Protein AF-A0A2R2WZU7-F1 (afdb_monomer)

Organism: Vampyrum spectrum (NCBI:txid148074)

Structure (mmCIF, N/CA/C/O backbone):
data_AF-A0A2R2WZU7-F1
#
_entry.id   AF-A0A2R2WZU7-F1
#
loop_
_atom_site.group_PDB
_atom_site.id
_atom_site.type_symbol
_atom_site.label_atom_id
_atom_site.label_alt_id
_atom_site.label_comp_id
_atom_site.label_asym_id
_atom_site.label_entity_id
_atom_site.label_seq_id
_atom_site.pdbx_PDB_ins_code
_atom_site.Cartn_x
_atom_site.Cartn_y
_atom_site.Cartn_z
_atom_site.occupancy
_atom_site.B_iso_or_equiv
_atom_site.auth_seq_id
_atom_site.auth_comp_id
_atom_site.auth_asym_id
_atom_site.auth_atom_id
_atom_site.pdbx_PDB_model_num
ATOM 1 N N . PHE A 1 1 ? 3.821 9.990 -9.693 1.00 83.62 1 PHE A N 1
ATOM 2 C CA . PHE A 1 1 ? 2.454 9.436 -9.590 1.00 83.62 1 PHE A CA 1
ATOM 3 C C . PHE A 1 1 ? 2.351 8.398 -8.480 1.00 83.62 1 PHE A C 1
ATOM 5 O O . PHE A 1 1 ? 1.663 8.665 -7.506 1.00 83.62 1 PHE A O 1
ATOM 12 N N . LEU A 1 2 ? 3.065 7.268 -8.569 1.00 84.94 2 LEU A N 1
ATOM 13 C CA . LEU A 1 2 ? 3.012 6.205 -7.551 1.00 84.94 2 LEU A CA 1
ATOM 14 C C . LEU A 1 2 ? 3.402 6.698 -6.149 1.00 84.94 2 LEU A C 1
ATOM 16 O O . LEU A 1 2 ? 2.641 6.513 -5.213 1.00 84.94 2 LEU A O 1
ATOM 20 N N . LEU A 1 3 ? 4.502 7.448 -6.033 1.00 89.06 3 LEU A N 1
ATOM 21 C CA . LEU A 1 3 ? 4.957 8.023 -4.758 1.00 89.06 3 LEU A CA 1
ATOM 22 C C . LEU A 1 3 ? 3.952 9.026 -4.154 1.00 89.06 3 LEU A C 1
ATOM 24 O O . LEU A 1 3 ? 3.813 9.110 -2.942 1.00 89.06 3 LEU A O 1
ATOM 28 N N . SER A 1 4 ? 3.197 9.736 -5.002 1.00 90.75 4 SER A N 1
ATOM 29 C CA . SER A 1 4 ? 2.108 10.610 -4.542 1.00 90.75 4 SER A CA 1
ATOM 30 C C . SER A 1 4 ? 0.919 9.803 -4.028 1.00 90.75 4 SER A C 1
ATOM 32 O O . SER A 1 4 ? 0.338 10.196 -3.028 1.00 90.75 4 SER A O 1
ATOM 34 N N . ASN A 1 5 ? 0.568 8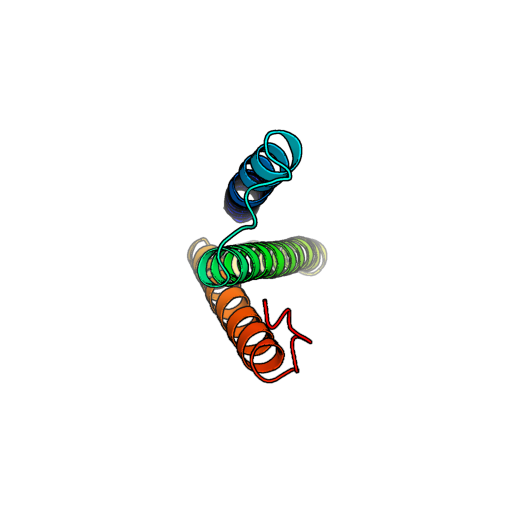.687 -4.683 1.00 91.19 5 ASN A N 1
ATOM 35 C CA . ASN A 1 5 ? -0.476 7.783 -4.189 1.00 91.19 5 ASN A CA 1
ATOM 36 C C . ASN A 1 5 ? -0.055 7.165 -2.851 1.00 91.19 5 ASN A C 1
ATOM 38 O O . ASN A 1 5 ? -0.858 7.144 -1.929 1.00 91.19 5 ASN A O 1
ATOM 42 N N . LEU A 1 6 ? 1.206 6.733 -2.730 1.00 91.88 6 LEU A N 1
ATOM 43 C CA . LEU A 1 6 ? 1.769 6.203 -1.488 1.00 91.88 6 LEU A CA 1
ATOM 44 C C . LEU A 1 6 ? 1.663 7.229 -0.350 1.00 91.88 6 LEU A C 1
ATOM 46 O O . LEU A 1 6 ? 1.135 6.907 0.705 1.00 91.88 6 LEU A O 1
ATOM 50 N N . ALA A 1 7 ? 2.067 8.481 -0.589 1.00 93.25 7 ALA A N 1
ATOM 51 C CA . ALA A 1 7 ? 1.942 9.549 0.403 1.00 93.25 7 ALA A CA 1
ATOM 52 C C . ALA A 1 7 ? 0.479 9.831 0.793 1.00 93.25 7 ALA A C 1
ATOM 54 O O . ALA A 1 7 ? 0.181 10.055 1.961 1.00 93.25 7 ALA A O 1
ATOM 55 N N . THR A 1 8 ? -0.455 9.807 -0.165 1.00 90.00 8 THR A N 1
ATOM 56 C CA . THR A 1 8 ? -1.888 9.959 0.136 1.00 90.00 8 THR A CA 1
ATOM 57 C C . THR A 1 8 ? -2.414 8.806 0.993 1.00 90.00 8 THR A C 1
ATOM 59 O O . THR A 1 8 ? -3.187 9.053 1.917 1.00 90.00 8 THR A O 1
ATOM 62 N N . VAL A 1 9 ? -1.993 7.569 0.712 1.00 92.06 9 VAL A N 1
ATOM 63 C CA . VAL A 1 9 ? -2.365 6.381 1.496 1.00 92.06 9 VAL A CA 1
ATOM 64 C C . VAL A 1 9 ? -1.800 6.466 2.913 1.00 92.06 9 VAL A C 1
ATOM 66 O O . VAL A 1 9 ? -2.550 6.239 3.855 1.00 92.06 9 VAL A O 1
ATOM 69 N N . ASP A 1 10 ? -0.539 6.865 3.076 1.00 91.38 10 ASP A N 1
ATOM 70 C CA . ASP A 1 10 ? 0.115 7.007 4.383 1.00 91.38 10 ASP A CA 1
ATOM 71 C C . ASP A 1 10 ? -0.563 8.078 5.257 1.00 91.38 10 ASP A C 1
ATOM 73 O O . ASP A 1 10 ? -0.918 7.832 6.411 1.00 91.38 10 ASP A O 1
ATOM 77 N N . ILE A 1 11 ? -0.879 9.242 4.675 1.00 91.25 11 ILE A N 1
ATOM 78 C CA . ILE A 1 11 ? -1.639 10.292 5.369 1.00 91.25 11 ILE A CA 1
ATOM 79 C C . ILE A 1 11 ? -3.027 9.779 5.760 1.00 91.25 11 ILE A C 1
ATOM 81 O O . ILE A 1 11 ? -3.451 9.970 6.899 1.00 91.25 11 ILE A O 1
ATOM 85 N N . ALA A 1 12 ? -3.744 9.115 4.847 1.00 88.75 12 ALA A N 1
ATOM 86 C CA . ALA A 1 12 ? -5.061 8.561 5.147 1.00 88.75 12 ALA A CA 1
ATOM 87 C C . ALA A 1 12 ? -4.982 7.514 6.268 1.00 88.75 12 ALA A C 1
ATOM 89 O O . ALA A 1 12 ? -5.799 7.529 7.187 1.00 88.75 12 ALA A O 1
ATOM 90 N N . TYR A 1 13 ? -3.982 6.641 6.238 1.00 86.81 13 TYR A N 1
ATOM 91 C CA . TYR A 1 13 ? -3.746 5.622 7.250 1.00 86.81 13 TYR A CA 1
ATOM 92 C C . TYR A 1 13 ? -3.443 6.226 8.629 1.00 86.81 13 TYR A C 1
ATOM 94 O O . TYR A 1 13 ? -4.068 5.849 9.628 1.00 86.81 13 TYR A O 1
ATOM 102 N N . ALA A 1 14 ? -2.568 7.233 8.690 1.00 87.50 14 ALA A N 1
ATOM 103 C CA . ALA A 1 14 ? -2.296 7.994 9.906 1.00 87.50 14 ALA A CA 1
ATOM 104 C C . ALA A 1 14 ? -3.563 8.699 10.418 1.00 87.50 14 ALA A C 1
ATOM 106 O O . ALA A 1 14 ? -3.901 8.606 11.596 1.00 87.50 14 ALA A O 1
ATOM 107 N N . CYS A 1 15 ? -4.337 9.330 9.532 1.00 86.19 15 CYS A N 1
ATOM 108 C CA . CYS A 1 15 ? -5.603 9.969 9.889 1.00 86.19 15 CYS A CA 1
ATOM 109 C C . CYS A 1 15 ? -6.666 8.987 10.396 1.00 86.19 15 CYS A C 1
ATOM 111 O O . CYS A 1 15 ? -7.552 9.415 11.120 1.00 86.19 15 CYS A O 1
ATOM 113 N N . ASN A 1 16 ? -6.611 7.699 10.050 1.00 81.88 16 ASN A N 1
ATOM 114 C CA . ASN A 1 16 ? -7.531 6.696 10.596 1.00 81.88 16 ASN A CA 1
ATOM 115 C C . ASN A 1 16 ? -7.085 6.179 11.973 1.00 81.88 16 ASN A C 1
ATOM 117 O O . ASN A 1 16 ? -7.915 5.906 12.837 1.00 81.88 16 ASN A O 1
ATOM 121 N N . THR A 1 17 ? -5.778 6.043 12.194 1.00 77.56 17 THR A N 1
ATOM 122 C CA . THR A 1 17 ? -5.216 5.455 13.422 1.00 77.56 17 THR A CA 1
ATOM 123 C C . THR A 1 17 ? -5.041 6.473 14.547 1.00 77.56 17 THR A C 1
ATOM 125 O O . THR A 1 17 ? -5.414 6.201 15.689 1.00 77.56 17 THR A O 1
ATOM 128 N N . VAL A 1 18 ? -4.530 7.666 14.234 1.00 77.94 18 VAL A N 1
ATOM 129 C CA . VAL A 1 18 ? -4.219 8.733 15.197 1.00 77.94 18 VAL A CA 1
ATOM 130 C C . VAL A 1 18 ? -5.436 9.212 15.998 1.00 77.94 18 VAL A C 1
ATOM 132 O O . VAL A 1 18 ? -5.332 9.238 17.226 1.00 77.94 18 VAL A O 1
ATOM 135 N N . PRO A 1 19 ? -6.591 9.573 15.398 1.00 73.06 19 PRO A N 1
ATOM 136 C CA . PRO A 1 19 ? -7.727 10.049 16.182 1.00 73.06 19 PRO A CA 1
ATOM 137 C C . PRO A 1 19 ? -8.286 8.957 17.088 1.00 73.06 19 PRO A C 1
ATOM 139 O O . PRO A 1 19 ? -8.660 9.259 18.216 1.00 73.06 19 PRO A O 1
ATOM 142 N N . GLN A 1 20 ? -8.274 7.692 16.660 1.00 71.94 20 GLN A N 1
ATOM 143 C CA . GLN A 1 20 ? -8.753 6.613 17.516 1.00 71.94 20 GLN A CA 1
ATOM 144 C C . GLN A 1 20 ? -7.799 6.324 18.675 1.00 71.94 20 GLN A C 1
ATOM 146 O O . GLN A 1 20 ? -8.237 6.134 19.807 1.00 71.94 20 GLN A O 1
ATOM 151 N N . MET A 1 21 ? -6.490 6.327 18.419 1.00 72.44 21 MET A N 1
ATOM 152 C CA . MET A 1 21 ? -5.496 6.199 19.482 1.00 72.44 21 MET A CA 1
ATOM 153 C C . MET A 1 21 ? -5.644 7.338 20.499 1.00 72.44 21 MET A C 1
ATOM 155 O O . MET A 1 21 ? -5.595 7.097 21.702 1.00 72.44 21 MET A O 1
ATOM 159 N N . LEU A 1 22 ? -5.900 8.562 20.028 1.00 68.50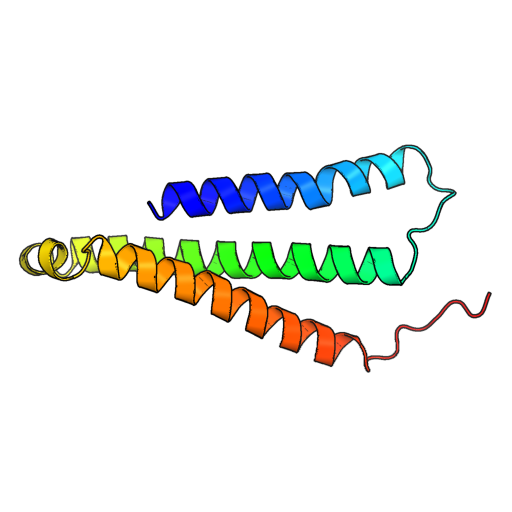 22 LEU A N 1
ATOM 160 C CA . LEU A 1 22 ? -6.120 9.728 20.878 1.00 68.50 22 LEU A CA 1
ATOM 161 C C . LEU A 1 22 ? -7.412 9.612 21.704 1.00 68.50 22 LEU A C 1
ATOM 163 O O . LEU A 1 22 ? -7.385 9.869 22.904 1.00 68.50 22 LEU A O 1
ATOM 167 N N . VAL A 1 23 ? -8.522 9.174 21.101 1.00 72.19 23 VAL A N 1
ATOM 168 C CA . VAL A 1 23 ? -9.791 8.923 21.810 1.00 72.19 23 VAL A CA 1
ATOM 169 C C . VAL A 1 23 ? -9.618 7.844 22.881 1.00 72.19 23 VAL A C 1
ATOM 171 O O . VAL A 1 23 ? -10.037 8.050 24.020 1.00 72.19 23 VAL A O 1
ATOM 174 N N . ASN A 1 24 ? -8.932 6.745 22.557 1.00 69.25 24 ASN A N 1
ATOM 175 C CA . ASN A 1 24 ? -8.656 5.666 23.508 1.00 69.25 24 ASN A CA 1
ATOM 176 C C . ASN A 1 24 ? -7.784 6.129 24.689 1.00 69.25 24 ASN A C 1
ATOM 178 O O . ASN A 1 24 ? -7.972 5.655 25.807 1.00 69.25 24 ASN A O 1
ATOM 182 N N . LEU A 1 25 ? -6.847 7.058 24.462 1.00 66.75 25 LEU A N 1
ATOM 183 C CA . LEU A 1 25 ? -5.995 7.620 25.515 1.00 66.75 25 LEU A CA 1
ATOM 184 C C . LEU A 1 25 ? -6.722 8.657 26.386 1.00 66.75 25 LEU A C 1
ATOM 186 O O . LEU A 1 25 ? -6.487 8.705 27.591 1.00 66.75 25 LEU A O 1
ATOM 190 N N . LEU A 1 26 ? -7.592 9.490 25.801 1.00 72.50 26 LEU A N 1
ATOM 191 C CA . LEU A 1 26 ? -8.320 10.540 26.529 1.00 72.50 26 LEU A CA 1
ATOM 192 C C . LEU A 1 26 ? -9.544 10.011 27.286 1.00 72.50 26 LEU A C 1
ATOM 194 O O . LEU A 1 26 ? -9.919 10.582 28.310 1.00 72.50 26 LEU A O 1
ATOM 198 N N . SER A 1 27 ? -10.191 8.955 26.790 1.00 65.75 27 SER A N 1
ATOM 199 C CA . SER A 1 27 ? -11.396 8.395 27.403 1.00 65.75 27 SER A CA 1
ATOM 200 C C . SER A 1 27 ? -11.364 6.862 27.403 1.00 65.75 27 SER A C 1
ATOM 202 O O . SER A 1 27 ? -12.086 6.221 26.639 1.00 65.75 27 SER A O 1
ATOM 204 N N . PRO A 1 28 ? -10.584 6.240 28.307 1.00 64.31 28 PRO A N 1
ATOM 205 C CA . PRO A 1 28 ? -10.504 4.779 28.422 1.00 64.31 28 PRO A CA 1
ATOM 206 C C . PRO A 1 28 ? -11.840 4.103 28.805 1.00 64.31 28 PRO A C 1
ATOM 208 O O . PRO A 1 28 ? -11.920 2.879 28.835 1.00 64.31 28 PRO A O 1
ATOM 211 N N . ALA A 1 29 ? -12.887 4.884 29.106 1.00 58.31 29 ALA A N 1
ATOM 212 C CA . ALA A 1 29 ? -14.198 4.420 29.559 1.00 58.31 29 ALA A CA 1
ATOM 213 C C . ALA A 1 29 ? -15.279 4.346 28.456 1.00 58.31 29 ALA A C 1
ATOM 215 O O . ALA A 1 29 ? -16.386 3.892 28.738 1.00 58.31 29 ALA A O 1
ATOM 216 N N . GLN A 1 30 ? -15.001 4.788 27.222 1.00 60.53 30 GLN A N 1
ATOM 217 C CA . GLN A 1 30 ? -15.942 4.717 26.092 1.00 60.53 30 GLN A CA 1
ATOM 218 C C . GLN A 1 30 ? -15.454 3.673 25.076 1.00 60.53 30 GLN A C 1
ATOM 220 O O . GLN A 1 30 ? -14.704 4.015 24.160 1.00 60.53 30 GLN A O 1
ATOM 225 N N . PRO A 1 31 ? -15.831 2.388 25.227 1.00 64.38 31 PRO A N 1
ATOM 226 C CA . PRO A 1 31 ? -15.457 1.368 24.260 1.00 64.38 31 PRO A CA 1
ATOM 227 C C . PRO A 1 31 ? -16.064 1.695 22.890 1.00 64.38 31 PRO A C 1
ATOM 229 O O . PRO A 1 31 ? -17.243 2.035 22.770 1.00 64.38 31 PRO A O 1
ATOM 232 N N . ILE A 1 32 ? -15.246 1.586 21.845 1.00 69.62 32 ILE A N 1
ATOM 233 C CA . ILE A 1 32 ? -15.669 1.746 20.452 1.00 69.62 32 ILE A CA 1
ATOM 234 C C . ILE A 1 32 ? -16.787 0.740 20.154 1.00 69.62 32 ILE A C 1
ATOM 236 O O . ILE A 1 32 ? -16.681 -0.442 20.481 1.00 69.62 32 ILE A O 1
ATOM 240 N N . SER A 1 33 ? -17.857 1.202 19.504 1.00 77.62 33 SER A N 1
ATOM 241 C CA . SER A 1 33 ? -18.924 0.317 19.025 1.00 77.62 33 SER A CA 1
ATOM 242 C C . SER A 1 33 ? -18.355 -0.778 18.118 1.00 77.62 33 SER A C 1
ATOM 244 O O . SER A 1 33 ? -17.461 -0.513 17.316 1.00 77.62 33 SER A O 1
ATOM 246 N N . PHE A 1 34 ? -18.912 -1.990 18.176 1.00 73.00 34 PHE A N 1
ATOM 247 C CA . PHE A 1 34 ? -18.493 -3.108 17.323 1.00 73.00 34 PHE A CA 1
ATOM 248 C C . PHE A 1 34 ? -18.456 -2.725 15.834 1.00 73.00 34 PHE A C 1
ATOM 250 O O . PHE A 1 34 ? -17.481 -3.013 15.144 1.00 73.00 34 PHE A O 1
ATOM 257 N N . ALA A 1 35 ? -19.461 -1.981 15.360 1.00 73.75 35 ALA A N 1
ATOM 258 C CA . ALA A 1 35 ? -19.487 -1.470 13.991 1.00 73.75 35 ALA A CA 1
ATOM 259 C C . ALA A 1 35 ? -18.323 -0.502 13.705 1.00 73.75 35 ALA A C 1
ATOM 261 O O . ALA A 1 35 ? -17.695 -0.596 12.656 1.00 73.75 35 ALA A O 1
ATOM 262 N N . GLY A 1 36 ? -17.992 0.375 14.660 1.00 78.31 36 GLY A N 1
ATOM 263 C CA . GLY A 1 36 ? -16.853 1.293 14.568 1.00 78.31 36 GLY A CA 1
ATOM 264 C C . GLY A 1 36 ? -15.512 0.558 14.496 1.00 78.31 36 GLY A C 1
ATOM 265 O O . GLY A 1 36 ? -14.683 0.872 13.644 1.00 78.31 36 GLY A O 1
ATOM 266 N N . CYS A 1 37 ? -15.337 -0.473 15.326 1.00 80.38 37 CYS A N 1
ATOM 267 C CA . CYS A 1 37 ? -14.150 -1.328 15.329 1.00 80.38 37 CYS A CA 1
ATOM 268 C C . CYS A 1 37 ? -13.970 -2.021 13.971 1.00 80.38 37 CYS A C 1
ATOM 270 O O . CYS A 1 37 ? -12.924 -1.877 13.344 1.00 80.38 37 CYS A O 1
ATOM 272 N N . VAL A 1 38 ? -15.022 -2.667 13.454 1.00 81.56 38 VAL A N 1
ATOM 273 C CA . VAL A 1 38 ? -14.983 -3.341 12.147 1.00 81.56 38 VAL A CA 1
ATOM 274 C C . VAL A 1 38 ? -14.661 -2.358 11.020 1.00 81.56 38 VAL A C 1
ATOM 276 O O . VAL A 1 38 ? -13.805 -2.652 10.187 1.00 81.56 38 VAL A O 1
ATOM 279 N N . THR A 1 39 ? -15.281 -1.171 11.000 1.00 84.06 39 THR A N 1
ATOM 280 C CA . THR A 1 39 ? -14.980 -0.159 9.972 1.00 84.06 39 THR A CA 1
ATOM 281 C C . THR A 1 39 ? -13.539 0.341 10.042 1.00 84.06 39 THR A C 1
ATOM 283 O O . THR A 1 39 ? -12.898 0.503 9.005 1.00 84.06 39 THR A O 1
ATOM 286 N N . GLN A 1 40 ? -12.995 0.536 11.245 1.00 85.00 40 GLN A N 1
ATOM 287 C CA . GLN A 1 40 ? -11.616 0.974 11.423 1.00 85.00 40 GLN A CA 1
ATOM 288 C C . GLN A 1 40 ? -10.625 -0.110 10.998 1.00 85.00 40 GLN A C 1
ATOM 290 O O . GLN A 1 40 ? -9.680 0.190 10.271 1.00 85.00 40 GLN A O 1
ATOM 295 N N . THR A 1 41 ? -10.844 -1.364 11.405 1.00 85.44 41 THR A N 1
ATOM 296 C CA . THR A 1 41 ? -10.018 -2.504 10.985 1.00 85.44 41 THR A CA 1
ATOM 297 C C . THR A 1 41 ? -10.053 -2.669 9.469 1.00 85.44 41 THR A C 1
ATOM 299 O O . THR A 1 41 ? -9.008 -2.846 8.851 1.00 85.44 41 THR A O 1
ATOM 302 N N . PHE A 1 42 ? -11.227 -2.534 8.850 1.00 87.56 42 PHE A N 1
ATOM 303 C CA . PHE A 1 42 ? -11.375 -2.598 7.399 1.00 87.56 42 PHE A CA 1
ATOM 304 C C . PHE A 1 42 ? -10.562 -1.514 6.676 1.00 87.56 42 PHE A C 1
ATOM 306 O O . PHE A 1 42 ? -9.813 -1.817 5.745 1.00 87.56 42 PHE A O 1
ATOM 313 N N . LEU A 1 43 ? -10.672 -0.254 7.113 1.00 88.50 43 LEU A N 1
ATOM 314 C CA . LEU A 1 43 ? -9.926 0.860 6.522 1.00 88.50 43 LEU A CA 1
ATOM 315 C C . LEU A 1 43 ? -8.417 0.691 6.723 1.00 88.50 43 LEU A C 1
ATOM 317 O O . LEU A 1 43 ? -7.658 0.796 5.763 1.00 88.50 43 LEU A O 1
ATOM 321 N N . TYR A 1 44 ? -7.997 0.360 7.945 1.00 88.19 44 TYR A N 1
ATOM 322 C CA . TYR A 1 44 ? -6.603 0.100 8.299 1.00 88.19 44 TYR A CA 1
ATOM 323 C C . TYR A 1 44 ? -5.975 -0.968 7.400 1.00 88.19 44 TYR A C 1
ATOM 325 O O . TYR A 1 44 ? -4.949 -0.719 6.768 1.00 88.19 44 TYR A O 1
ATOM 333 N N . LEU A 1 45 ? -6.621 -2.133 7.288 1.00 90.75 45 LEU A N 1
ATOM 334 C CA . LEU A 1 45 ? -6.128 -3.222 6.451 1.00 90.75 45 LEU A CA 1
ATOM 335 C C . LEU A 1 45 ? -6.088 -2.807 4.973 1.00 90.75 45 LEU A C 1
ATOM 337 O O . LEU A 1 45 ? -5.165 -3.178 4.255 1.00 90.75 45 LEU A O 1
ATOM 341 N N . THR A 1 46 ? -7.065 -2.016 4.509 1.00 91.38 46 THR A N 1
ATOM 342 C CA . THR A 1 46 ? -7.189 -1.684 3.080 1.00 91.38 46 THR A CA 1
ATOM 343 C C . THR A 1 46 ? -6.077 -0.740 2.666 1.00 91.38 46 THR A C 1
ATOM 345 O O . THR A 1 46 ? -5.428 -0.958 1.640 1.00 91.38 46 THR A O 1
ATOM 348 N N . PHE A 1 47 ? -5.809 0.275 3.485 1.00 91.38 47 PHE A N 1
ATOM 349 C CA . PHE A 1 47 ? -4.679 1.168 3.275 1.00 91.38 47 PHE A CA 1
ATOM 350 C C . PHE A 1 47 ? -3.346 0.426 3.415 1.00 91.38 47 PHE A C 1
ATOM 352 O O . PHE A 1 47 ? -2.510 0.577 2.532 1.00 91.38 47 PHE A O 1
ATOM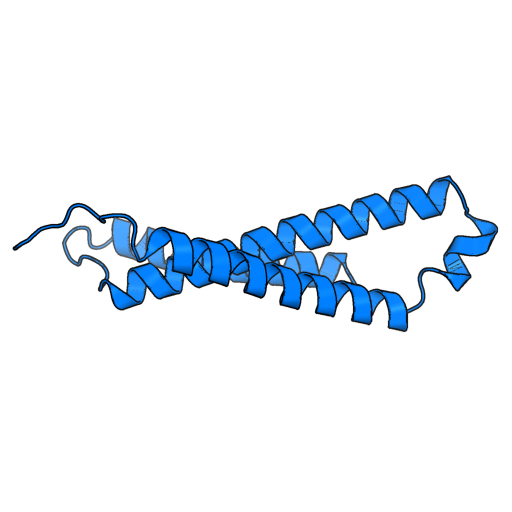 359 N N . GLY A 1 48 ? -3.184 -0.449 4.416 1.00 91.75 48 GLY A N 1
ATOM 360 C CA . GLY A 1 48 ? -1.960 -1.241 4.589 1.00 91.75 48 GLY A CA 1
ATOM 361 C C . GLY A 1 48 ? -1.667 -2.176 3.408 1.00 91.75 48 GLY A C 1
ATOM 362 O O . GLY A 1 48 ? -0.554 -2.201 2.886 1.00 91.75 48 GLY A O 1
ATOM 363 N N . HIS A 1 49 ? -2.669 -2.901 2.900 1.00 93.62 49 HIS A N 1
ATOM 364 C CA . HIS A 1 49 ? -2.501 -3.707 1.688 1.00 93.62 49 HIS A CA 1
ATOM 365 C C . HIS A 1 49 ? -2.188 -2.852 0.460 1.00 93.62 49 HIS A C 1
ATOM 367 O O . HIS A 1 49 ? -1.311 -3.206 -0.329 1.00 93.62 49 HIS A O 1
ATOM 373 N N . THR A 1 50 ? -2.866 -1.716 0.301 1.00 92.31 50 THR A N 1
ATOM 374 C CA . THR A 1 50 ? -2.621 -0.809 -0.828 1.00 92.31 50 THR A CA 1
ATOM 375 C C . THR A 1 50 ? -1.206 -0.226 -0.778 1.00 92.31 50 THR A C 1
ATOM 377 O O . THR A 1 50 ? -0.546 -0.155 -1.813 1.00 92.31 50 THR A O 1
ATOM 380 N N . GLU A 1 51 ? -0.709 0.133 0.408 1.00 93.25 51 GLU A N 1
ATOM 381 C CA . GLU A 1 51 ? 0.662 0.594 0.638 1.00 93.25 51 GLU A CA 1
ATOM 382 C C . GLU A 1 51 ? 1.681 -0.472 0.217 1.00 93.25 51 GLU A C 1
ATOM 384 O O . GLU A 1 51 ? 2.537 -0.209 -0.630 1.00 93.25 51 GLU A O 1
ATOM 389 N N . CYS A 1 52 ? 1.535 -1.701 0.724 1.00 93.69 52 CYS A N 1
ATOM 390 C CA . CYS A 1 52 ? 2.395 -2.830 0.366 1.00 93.69 52 CYS A CA 1
ATOM 391 C C . CYS A 1 52 ? 2.422 -3.072 -1.149 1.00 93.69 52 CYS A C 1
ATOM 393 O O . CYS A 1 52 ? 3.491 -3.232 -1.740 1.00 93.69 52 CYS A O 1
ATOM 395 N N . LEU A 1 53 ? 1.259 -3.057 -1.804 1.00 93.56 53 LEU A N 1
ATOM 396 C CA . LEU A 1 53 ? 1.161 -3.244 -3.252 1.00 93.56 53 LEU A CA 1
ATOM 397 C C . LEU A 1 53 ? 1.815 -2.092 -4.026 1.00 93.56 53 LEU A C 1
ATOM 399 O O . LEU A 1 53 ? 2.526 -2.336 -5.000 1.00 93.56 53 LEU A O 1
ATOM 403 N N . LEU A 1 54 ? 1.632 -0.842 -3.593 1.00 92.31 54 LEU A N 1
ATOM 404 C CA . LEU A 1 54 ? 2.298 0.315 -4.198 1.00 92.31 54 LEU A CA 1
ATOM 405 C C . LEU A 1 54 ? 3.823 0.229 -4.054 1.00 92.31 54 LEU A C 1
ATOM 407 O O . LEU A 1 54 ? 4.530 0.496 -5.026 1.00 92.31 54 LEU A O 1
ATOM 411 N N . LEU A 1 55 ? 4.333 -0.199 -2.896 1.00 93.56 55 LEU A N 1
ATOM 412 C CA . LEU A 1 55 ? 5.764 -0.425 -2.676 1.00 93.56 55 LEU A CA 1
ATOM 413 C C . LEU A 1 55 ? 6.318 -1.529 -3.587 1.00 93.56 55 LEU A C 1
ATOM 415 O O . LEU A 1 55 ? 7.391 -1.359 -4.169 1.00 93.56 55 LEU A O 1
ATOM 419 N N . VAL A 1 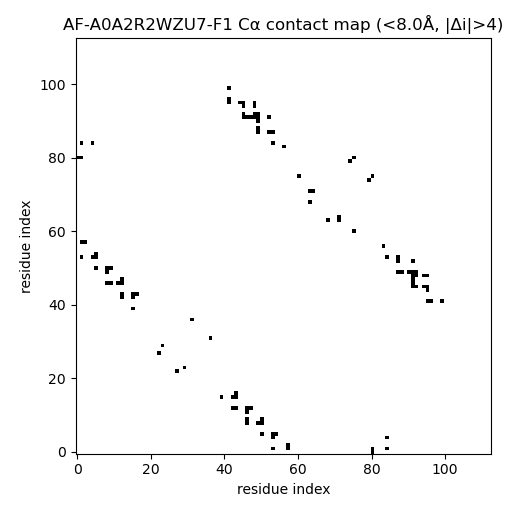56 ? 5.579 -2.627 -3.776 1.00 93.88 56 VAL A N 1
ATOM 420 C CA . VAL A 1 56 ? 5.941 -3.699 -4.722 1.00 93.88 56 VAL A CA 1
ATOM 421 C C . VAL A 1 56 ? 5.979 -3.179 -6.158 1.00 93.88 56 VAL A C 1
ATOM 423 O O . VAL A 1 56 ? 6.926 -3.450 -6.891 1.00 93.88 56 VAL A O 1
ATOM 426 N N . VAL A 1 57 ? 4.994 -2.382 -6.575 1.00 91.56 57 VAL A N 1
ATOM 427 C CA . VAL A 1 57 ? 4.995 -1.785 -7.918 1.00 91.56 57 VAL A CA 1
ATOM 428 C C . VAL A 1 57 ? 6.163 -0.810 -8.091 1.00 91.56 57 VAL A C 1
ATOM 430 O O . VAL A 1 57 ? 6.787 -0.785 -9.149 1.00 91.56 57 VAL A O 1
ATOM 433 N N . MET A 1 58 ? 6.504 -0.029 -7.064 1.00 91.94 58 MET A N 1
ATOM 434 C CA . MET A 1 58 ? 7.645 0.890 -7.099 1.00 91.94 58 MET A CA 1
ATOM 435 C C . MET A 1 58 ? 8.996 0.162 -7.115 1.00 91.94 58 MET A C 1
ATOM 437 O O . MET A 1 58 ? 9.927 0.620 -7.777 1.00 91.94 58 MET A O 1
ATOM 441 N N . SER A 1 59 ? 9.129 -0.974 -6.428 1.00 93.00 59 SER A N 1
ATOM 442 C CA . SER A 1 59 ? 10.342 -1.796 -6.512 1.00 93.00 59 SER A CA 1
ATOM 443 C C . SER A 1 59 ? 10.456 -2.478 -7.878 1.00 93.00 59 SER A C 1
ATOM 445 O O . SER A 1 59 ? 11.539 -2.500 -8.465 1.00 93.00 59 SER A O 1
ATOM 447 N N . TYR A 1 60 ? 9.332 -2.929 -8.439 1.00 89.06 60 TYR A N 1
ATOM 448 C CA . TYR A 1 60 ? 9.264 -3.459 -9.798 1.00 89.06 60 TYR A CA 1
ATOM 449 C C . TYR A 1 60 ? 9.631 -2.403 -10.851 1.00 89.06 60 TYR A C 1
ATOM 451 O O . TYR A 1 60 ? 10.418 -2.685 -11.752 1.00 89.06 60 TYR A O 1
ATOM 459 N N . ASP A 1 61 ? 9.140 -1.169 -10.705 1.00 88.31 61 ASP A N 1
ATOM 460 C CA . ASP A 1 61 ? 9.523 -0.019 -11.534 1.00 88.31 61 ASP A CA 1
ATOM 461 C C . ASP A 1 61 ? 11.047 0.160 -11.582 1.00 88.31 61 ASP A C 1
ATOM 463 O O . ASP A 1 61 ? 11.647 0.185 -12.660 1.00 88.31 61 ASP A O 1
ATOM 467 N N . ARG A 1 62 ? 11.688 0.208 -10.405 1.00 88.88 62 ARG A N 1
ATOM 468 C CA . ARG A 1 62 ? 13.149 0.334 -10.285 1.00 88.88 62 ARG A CA 1
ATOM 469 C C . ARG A 1 62 ? 13.881 -0.855 -10.906 1.00 88.88 62 ARG A C 1
ATOM 471 O O . ARG A 1 62 ? 14.888 -0.651 -11.579 1.00 88.88 62 ARG A O 1
ATOM 478 N N . TYR A 1 63 ? 13.377 -2.073 -10.715 1.00 88.75 63 TYR A N 1
ATOM 479 C CA . TYR A 1 63 ? 13.957 -3.280 -11.302 1.00 88.75 63 TYR A CA 1
ATOM 480 C C . TYR A 1 63 ? 13.931 -3.236 -12.838 1.00 88.75 63 TYR A C 1
ATOM 482 O O . TYR A 1 63 ? 14.962 -3.424 -13.485 1.00 88.75 63 TYR A O 1
ATOM 490 N N . VAL A 1 64 ? 12.781 -2.909 -13.436 1.00 87.00 64 VAL A N 1
ATOM 491 C CA . VAL A 1 64 ? 12.637 -2.815 -14.898 1.00 87.00 64 VAL A CA 1
ATOM 492 C C . VAL A 1 64 ? 13.476 -1.670 -15.468 1.00 87.00 64 VAL A C 1
ATOM 494 O O . VAL A 1 64 ? 14.069 -1.834 -16.534 1.00 87.00 64 VAL A O 1
ATOM 497 N N . ALA A 1 65 ? 13.586 -0.541 -14.763 1.00 87.88 65 ALA A N 1
ATOM 498 C CA . ALA A 1 65 ? 14.441 0.571 -15.177 1.00 87.88 65 ALA A CA 1
ATOM 499 C C . ALA A 1 65 ? 15.922 0.165 -15.297 1.00 87.88 65 ALA A C 1
ATOM 501 O O . ALA A 1 65 ? 16.602 0.608 -16.221 1.00 87.88 65 ALA A O 1
ATOM 502 N N . ILE A 1 66 ? 16.409 -0.694 -14.392 1.00 89.69 66 ILE A N 1
ATOM 503 C CA . ILE A 1 66 ? 17.796 -1.183 -14.386 1.00 89.69 66 ILE A CA 1
ATOM 504 C C . ILE A 1 66 ? 18.005 -2.259 -15.457 1.00 89.69 66 ILE A C 1
ATOM 506 O O . ILE A 1 66 ? 18.973 -2.199 -16.212 1.00 89.69 66 ILE A O 1
ATOM 510 N N . CYS A 1 67 ? 17.107 -3.243 -15.545 1.00 87.75 67 CYS A N 1
ATOM 511 C CA . CYS A 1 67 ? 17.281 -4.381 -16.447 1.00 87.75 67 CYS A CA 1
ATOM 512 C C . CYS A 1 67 ? 16.945 -4.061 -17.916 1.00 87.75 67 CYS A C 1
ATOM 514 O O . CYS A 1 67 ? 17.472 -4.715 -18.815 1.00 87.75 67 CYS A O 1
ATOM 516 N N . LEU A 1 68 ? 16.057 -3.095 -18.181 1.00 84.31 68 LEU A N 1
ATOM 517 C CA . LEU A 1 68 ? 15.477 -2.831 -19.508 1.00 84.31 68 LEU A CA 1
ATOM 518 C C . LEU A 1 68 ? 15.353 -1.318 -19.825 1.00 84.31 68 LEU A C 1
ATOM 520 O O . LEU A 1 68 ? 14.270 -0.854 -20.201 1.00 84.31 68 LEU A O 1
ATOM 524 N N . PRO A 1 69 ? 16.442 -0.528 -19.764 1.00 80.00 69 PRO A N 1
ATOM 525 C CA . PRO A 1 69 ? 16.383 0.933 -19.881 1.00 80.00 69 PRO A CA 1
ATOM 526 C C . PRO A 1 69 ? 15.789 1.431 -21.212 1.00 80.00 69 PRO A C 1
ATOM 528 O O . PRO A 1 69 ? 15.016 2.387 -21.216 1.00 80.00 69 PRO A O 1
ATOM 531 N N . LEU A 1 70 ? 16.064 0.758 -22.341 1.00 79.25 70 LEU A N 1
ATOM 532 C CA . LEU A 1 70 ? 15.523 1.152 -23.656 1.00 79.25 70 LEU A CA 1
ATOM 533 C C . LEU A 1 70 ? 14.017 0.879 -23.813 1.00 79.25 70 LEU A C 1
ATOM 535 O O . LEU A 1 70 ? 13.355 1.543 -24.606 1.00 79.25 70 LEU A O 1
ATOM 539 N N . ARG A 1 71 ? 13.467 -0.092 -23.075 1.00 77.19 71 ARG A N 1
ATOM 540 C CA . ARG A 1 71 ? 12.034 -0.437 -23.112 1.00 77.19 71 ARG A CA 1
ATOM 541 C C . ARG A 1 71 ? 11.234 0.223 -21.993 1.00 77.19 71 ARG A C 1
ATOM 543 O O . ARG A 1 71 ? 10.011 0.275 -22.078 1.00 77.19 71 ARG A O 1
ATOM 550 N N . TYR A 1 72 ? 11.900 0.754 -20.972 1.00 79.56 72 TYR A N 1
ATOM 551 C CA . TYR A 1 72 ? 11.254 1.350 -19.809 1.00 79.56 72 TYR A CA 1
ATOM 552 C C . TYR A 1 72 ? 10.298 2.493 -20.180 1.00 79.56 72 TYR A C 1
ATOM 554 O O . TYR A 1 72 ? 9.165 2.504 -19.714 1.00 79.56 72 TYR A O 1
ATOM 562 N N . SER A 1 73 ? 10.694 3.397 -21.084 1.00 73.19 73 SER A N 1
ATOM 563 C CA . SER A 1 73 ? 9.839 4.518 -21.521 1.00 73.19 73 SER A CA 1
ATOM 564 C C . SER A 1 73 ? 8.547 4.054 -22.217 1.00 73.19 73 SER A C 1
ATOM 566 O O . SER A 1 73 ? 7.500 4.686 -22.108 1.00 73.19 73 SER A O 1
ATOM 568 N N . THR A 1 74 ? 8.593 2.907 -22.901 1.00 73.00 74 THR A N 1
ATOM 569 C CA . THR A 1 74 ? 7.422 2.305 -23.556 1.00 73.00 74 THR A CA 1
ATOM 570 C C . THR A 1 74 ? 6.546 1.522 -22.575 1.00 73.00 74 THR A C 1
ATOM 572 O O . THR A 1 74 ? 5.334 1.453 -22.762 1.00 73.00 74 THR A O 1
ATOM 575 N N . ILE A 1 75 ? 7.146 0.938 -21.531 1.00 73.12 75 ILE A N 1
ATOM 576 C CA . ILE A 1 75 ? 6.459 0.134 -20.510 1.00 73.12 75 ILE A CA 1
ATOM 577 C C . ILE A 1 75 ? 5.798 1.035 -19.454 1.00 73.12 75 ILE A C 1
ATOM 579 O O . ILE A 1 75 ? 4.614 0.878 -19.165 1.00 73.12 75 ILE A O 1
ATOM 583 N N . MET A 1 76 ? 6.520 2.015 -18.907 1.00 75.94 76 MET A N 1
ATOM 584 C CA . MET A 1 76 ? 6.033 2.931 -17.870 1.00 75.94 76 MET A CA 1
ATOM 585 C C . MET A 1 76 ? 5.424 4.204 -18.464 1.00 75.94 76 MET A C 1
ATOM 587 O O . MET A 1 76 ? 5.913 5.318 -18.288 1.00 75.94 76 MET A O 1
ATOM 591 N N . SER A 1 77 ? 4.302 4.031 -19.165 1.00 85.50 77 SER A N 1
ATOM 592 C CA . SER A 1 77 ? 3.464 5.154 -19.596 1.00 85.50 77 SER A CA 1
ATOM 593 C C . SER A 1 77 ? 2.505 5.607 -18.488 1.00 85.50 77 SER A C 1
ATOM 595 O O . SER A 1 77 ? 2.169 4.850 -17.575 1.00 85.50 77 SER A O 1
ATOM 597 N N . TRP A 1 78 ? 1.979 6.832 -18.604 1.00 82.25 78 TRP A N 1
ATOM 598 C CA . TRP A 1 78 ? 0.960 7.353 -17.683 1.00 82.25 78 TRP A CA 1
ATOM 599 C C . TRP A 1 78 ? -0.254 6.420 -17.545 1.00 82.25 78 TRP A C 1
ATOM 601 O O . TRP A 1 78 ? -0.763 6.222 -16.446 1.00 82.25 78 TRP A O 1
ATOM 611 N N . ARG A 1 79 ? -0.683 5.789 -18.648 1.00 86.56 79 ARG A N 1
ATOM 612 C CA . ARG A 1 79 ? -1.798 4.830 -18.642 1.00 86.56 79 ARG A CA 1
ATOM 613 C C . ARG A 1 79 ? -1.487 3.618 -17.769 1.00 86.56 79 ARG A C 1
ATOM 615 O O . ARG A 1 79 ? -2.319 3.242 -16.957 1.00 86.56 79 ARG A O 1
ATOM 622 N N . VAL A 1 80 ? -0.279 3.068 -17.889 1.00 86.44 80 VAL A N 1
ATOM 623 C CA . VAL A 1 80 ? 0.169 1.918 -17.091 1.00 86.44 80 VAL A CA 1
ATOM 624 C C . VAL A 1 80 ? 0.270 2.288 -15.613 1.00 86.44 80 VAL A C 1
ATOM 626 O O . VAL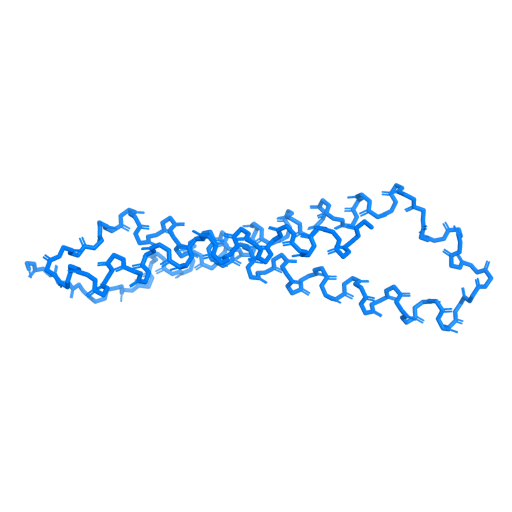 A 1 80 ? -0.210 1.533 -14.776 1.00 86.44 80 VAL A O 1
ATOM 629 N N . CYS A 1 81 ? 0.783 3.478 -15.285 1.00 86.44 81 CYS A N 1
ATOM 630 C CA . CYS A 1 81 ? 0.775 3.997 -13.913 1.00 86.44 81 CYS A CA 1
ATOM 631 C C . CYS A 1 81 ? -0.639 4.060 -13.312 1.00 86.44 81 CYS A C 1
ATOM 633 O O . CYS A 1 81 ? -0.836 3.648 -12.170 1.00 86.44 81 CYS A O 1
ATOM 635 N N . VAL A 1 82 ? -1.619 4.561 -14.071 1.00 88.88 82 VAL A N 1
ATOM 636 C CA . VAL A 1 82 ? -3.019 4.638 -13.624 1.00 88.88 82 VAL A CA 1
ATOM 637 C C . VAL A 1 82 ? -3.618 3.243 -13.468 1.00 88.88 82 VAL A C 1
ATOM 639 O O . VAL A 1 82 ? -4.218 2.966 -12.435 1.00 88.88 82 VAL A O 1
ATOM 642 N N . THR A 1 83 ? -3.421 2.349 -14.441 1.00 90.50 83 THR A N 1
ATOM 643 C CA . THR A 1 83 ? -3.892 0.961 -14.348 1.00 90.50 83 THR A CA 1
ATOM 644 C C . THR A 1 83 ? -3.296 0.259 -13.133 1.00 90.50 83 THR A C 1
ATOM 646 O O . THR A 1 83 ? -4.044 -0.344 -12.375 1.00 90.50 83 THR A O 1
ATOM 649 N N . LEU A 1 84 ? -1.988 0.399 -12.891 1.00 90.00 84 LEU A N 1
ATOM 650 C CA . LEU A 1 84 ? -1.315 -0.175 -11.726 1.00 90.00 84 LEU A CA 1
ATOM 651 C C . LEU A 1 84 ? -1.897 0.360 -10.416 1.00 90.00 84 LEU A C 1
ATOM 653 O O . LEU A 1 84 ? -2.240 -0.428 -9.540 1.00 90.00 84 LEU A O 1
ATOM 657 N N . ALA A 1 85 ? -2.085 1.676 -10.294 1.00 90.81 85 ALA A N 1
ATOM 658 C CA . ALA A 1 85 ? -2.693 2.253 -9.099 1.00 90.81 85 ALA A CA 1
ATOM 659 C C . ALA A 1 85 ? -4.108 1.706 -8.868 1.00 90.81 85 ALA A C 1
ATOM 661 O O . ALA A 1 85 ? -4.395 1.226 -7.776 1.00 90.81 85 ALA A O 1
ATOM 662 N N . VAL A 1 86 ? -4.963 1.699 -9.898 1.00 93.19 86 VAL A N 1
ATOM 663 C CA . VAL A 1 86 ? -6.314 1.122 -9.805 1.00 93.19 86 VAL A CA 1
ATOM 664 C C . VAL A 1 86 ? -6.244 -0.344 -9.383 1.00 93.19 86 VAL A C 1
ATOM 666 O O . VAL A 1 86 ? -6.969 -0.737 -8.475 1.00 93.19 86 VAL A O 1
ATOM 669 N N . THR A 1 87 ? -5.335 -1.135 -9.962 1.00 93.50 87 THR A N 1
ATOM 670 C CA . THR A 1 87 ? -5.174 -2.543 -9.579 1.00 93.50 87 THR A CA 1
ATOM 671 C C . THR A 1 87 ? -4.746 -2.703 -8.122 1.00 93.50 87 THR A C 1
ATOM 673 O O . THR A 1 87 ? -5.322 -3.541 -7.432 1.00 93.50 87 THR A O 1
ATOM 676 N N . 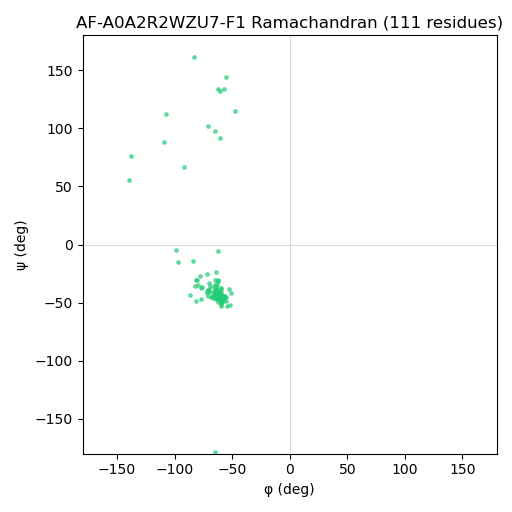CYS A 1 88 ? -3.824 -1.871 -7.617 1.00 93.75 88 CYS A N 1
ATOM 677 C CA . CYS A 1 88 ? -3.414 -1.883 -6.211 1.00 93.75 88 CYS A CA 1
ATOM 678 C C . CYS A 1 88 ? -4.595 -1.593 -5.281 1.00 93.75 88 CYS A C 1
ATOM 680 O O . CYS A 1 88 ? -4.796 -2.323 -4.317 1.00 93.75 88 CYS A O 1
ATOM 682 N N . TRP A 1 89 ? -5.410 -0.583 -5.600 1.00 93.38 89 TRP A N 1
ATOM 683 C CA . TRP A 1 89 ? -6.611 -0.255 -4.827 1.00 93.38 89 TRP A CA 1
ATOM 684 C C . TRP A 1 89 ? -7.644 -1.386 -4.858 1.00 93.38 89 TRP A C 1
ATOM 686 O O . TRP A 1 89 ? -8.157 -1.785 -3.814 1.00 93.38 89 TRP A O 1
ATOM 696 N N . THR A 1 90 ? -7.934 -1.941 -6.041 1.00 94.38 90 THR A N 1
ATOM 697 C CA . THR A 1 90 ? -8.906 -3.038 -6.169 1.00 94.38 90 THR A CA 1
ATOM 698 C C . THR A 1 90 ? -8.442 -4.296 -5.447 1.00 94.38 90 THR A C 1
ATOM 700 O O . THR A 1 90 ? -9.239 -4.942 -4.775 1.00 94.38 90 THR A O 1
ATOM 703 N N . LEU A 1 91 ? -7.155 -4.637 -5.549 1.00 93.81 91 LEU A N 1
ATOM 704 C CA . LEU A 1 91 ? -6.602 -5.822 -4.912 1.00 93.81 91 LEU A CA 1
ATOM 705 C C . LEU A 1 91 ? -6.509 -5.631 -3.398 1.00 93.81 91 LEU A C 1
ATOM 707 O O . LEU A 1 91 ? -6.875 -6.542 -2.666 1.00 93.81 91 LEU A O 1
ATOM 711 N N . GLY A 1 92 ? -6.113 -4.444 -2.929 1.00 93.00 92 GLY A N 1
ATOM 712 C CA . GLY A 1 92 ? -6.126 -4.102 -1.509 1.00 93.00 92 GLY A CA 1
ATOM 713 C C . GLY A 1 92 ? -7.513 -4.286 -0.895 1.00 93.00 92 GLY A C 1
ATOM 714 O O . GLY A 1 92 ? -7.643 -4.984 0.104 1.00 93.00 92 GLY A O 1
ATOM 715 N N . PHE A 1 93 ? -8.553 -3.763 -1.549 1.00 92.06 93 PHE A N 1
ATOM 716 C CA . PHE A 1 93 ? -9.947 -3.922 -1.122 1.00 92.06 93 PHE A CA 1
ATOM 717 C C . PHE A 1 93 ? -10.431 -5.381 -1.149 1.00 92.06 93 PHE A C 1
ATOM 719 O O . PHE A 1 93 ? -11.133 -5.828 -0.247 1.00 92.06 93 PHE A O 1
ATOM 726 N N . LEU A 1 94 ? -10.072 -6.150 -2.180 1.00 94.38 94 LEU A N 1
ATOM 727 C CA . LEU A 1 94 ? -10.454 -7.563 -2.260 1.00 94.38 94 LEU A CA 1
ATOM 728 C C . LEU A 1 94 ? -9.788 -8.393 -1.163 1.00 94.38 94 LEU A C 1
ATOM 730 O O . LEU A 1 94 ? -10.452 -9.216 -0.539 1.00 94.38 94 LEU A O 1
ATOM 734 N N . LEU A 1 95 ? -8.499 -8.165 -0.912 1.00 93.31 95 LEU A N 1
ATOM 735 C CA . LEU A 1 95 ? -7.767 -8.857 0.142 1.00 93.31 95 LEU A CA 1
ATOM 736 C C . LEU A 1 95 ? -8.372 -8.556 1.515 1.00 93.31 95 LEU A C 1
ATOM 738 O O . LEU A 1 95 ? -8.609 -9.479 2.284 1.00 93.31 95 LEU A O 1
ATOM 742 N N . THR A 1 96 ? -8.728 -7.300 1.792 1.00 92.44 96 THR A N 1
ATOM 743 C CA . THR A 1 96 ? -9.357 -6.961 3.074 1.00 92.44 96 THR A CA 1
ATOM 744 C C . THR A 1 96 ? -10.764 -7.485 3.235 1.00 92.44 96 THR A C 1
ATOM 746 O O . THR A 1 96 ? -11.150 -7.848 4.344 1.00 92.44 96 THR A O 1
ATOM 749 N N . LEU A 1 97 ? -11.540 -7.563 2.153 1.00 91.25 97 LEU A N 1
ATOM 750 C CA . LEU A 1 97 ? -12.815 -8.270 2.187 1.00 91.25 97 LEU A CA 1
ATOM 751 C C . LEU A 1 97 ? -12.615 -9.737 2.558 1.00 91.25 97 LEU A C 1
ATOM 753 O O . LEU A 1 97 ? -13.360 -10.246 3.389 1.00 91.25 97 LEU A O 1
ATOM 757 N N . VAL A 1 98 ? -11.611 -10.405 1.985 1.00 91.50 98 VAL A N 1
ATOM 758 C CA . VAL A 1 98 ? -11.279 -11.790 2.341 1.00 91.50 98 VAL A CA 1
ATOM 759 C C . VAL A 1 98 ? -10.871 -11.888 3.812 1.00 91.50 98 VAL A C 1
ATOM 761 O O . VAL A 1 98 ? -11.410 -12.742 4.515 1.00 91.50 98 VAL A O 1
ATOM 764 N N . ASP A 1 99 ? -10.009 -10.992 4.301 1.00 87.12 99 ASP A N 1
ATOM 765 C CA . ASP A 1 99 ? -9.593 -10.966 5.708 1.00 87.12 99 ASP A CA 1
ATOM 766 C C . ASP A 1 99 ? -10.789 -10.788 6.643 1.00 87.12 99 ASP A C 1
ATOM 768 O O . ASP A 1 99 ? -10.941 -11.531 7.606 1.00 87.12 99 ASP A O 1
ATOM 772 N N . ILE A 1 100 ? -11.682 -9.841 6.349 1.00 85.94 100 ILE A N 1
ATOM 773 C CA . ILE A 1 100 ? -12.857 -9.559 7.178 1.00 85.94 100 ILE A CA 1
ATOM 774 C C . ILE A 1 100 ? -13.874 -10.699 7.111 1.00 85.94 100 ILE A C 1
ATOM 776 O O . ILE A 1 100 ? -14.420 -11.076 8.143 1.00 85.94 100 ILE A O 1
ATOM 780 N N . VAL A 1 101 ? -14.111 -11.287 5.936 1.00 85.69 101 VAL A N 1
ATOM 781 C CA . VAL A 1 101 ? -14.987 -12.461 5.783 1.00 85.69 101 VAL A CA 1
ATOM 782 C C . VAL A 1 101 ? -14.419 -13.676 6.510 1.00 85.69 101 VAL A C 1
ATOM 784 O O . VAL A 1 101 ? -15.197 -14.495 6.987 1.00 85.69 101 VAL A O 1
ATOM 787 N N . LEU A 1 102 ? -13.096 -13.794 6.633 1.00 83.31 102 LEU A N 1
ATOM 788 C CA . LEU A 1 102 ? -12.451 -14.844 7.417 1.00 83.31 102 LEU A CA 1
ATOM 789 C C . LEU A 1 102 ? -12.455 -14.533 8.925 1.00 83.31 102 LEU A C 1
ATOM 791 O O . LEU A 1 102 ? -12.610 -15.444 9.736 1.00 83.31 102 LEU A O 1
ATOM 795 N N . LEU A 1 103 ? -12.337 -13.256 9.302 1.00 78.56 103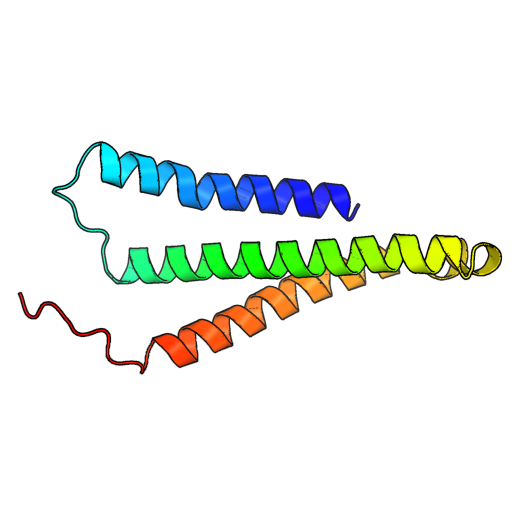 LEU A N 1
ATOM 796 C CA . LEU A 1 103 ? -12.341 -12.771 10.688 1.00 78.56 103 LEU A CA 1
ATOM 797 C C . LEU A 1 103 ? -13.736 -12.750 11.325 1.00 78.56 103 LEU A C 1
ATOM 799 O O . LEU A 1 103 ? -13.861 -13.050 12.504 1.00 78.56 103 LEU A O 1
ATOM 803 N N . LEU A 1 104 ? -14.788 -12.426 10.573 1.00 72.62 104 LEU A N 1
ATOM 804 C CA . LEU A 1 104 ? -16.180 -12.396 11.046 1.00 72.62 104 LEU A CA 1
ATOM 805 C C . LEU A 1 104 ? -16.692 -13.729 11.639 1.00 72.62 104 LEU A C 1
ATOM 807 O O . LEU A 1 104 ? -17.360 -13.682 12.671 1.00 72.62 104 LEU A O 1
ATOM 811 N N . PRO A 1 105 ? -16.446 -14.901 11.017 1.00 69.19 105 PRO A N 1
ATOM 812 C CA . PRO A 1 105 ? -16.874 -16.199 11.535 1.00 69.19 105 PRO A CA 1
ATOM 813 C C . PRO A 1 105 ? -15.903 -16.791 12.560 1.00 69.19 105 PRO A C 1
ATOM 815 O O . PRO A 1 105 ? -16.274 -17.744 13.248 1.00 69.19 105 PRO A O 1
ATOM 818 N N . LEU A 1 106 ? -14.675 -16.264 12.675 1.00 63.72 106 LEU A N 1
ATOM 819 C CA . LEU A 1 106 ? -13.816 -16.612 13.801 1.00 63.72 106 LEU A CA 1
ATOM 820 C C . LEU A 1 106 ? -14.543 -16.174 15.079 1.00 63.72 106 LEU A C 1
ATOM 822 O O . LEU A 1 106 ? -15.061 -15.056 15.134 1.00 63.72 106 LEU A O 1
ATOM 826 N N . PRO A 1 107 ? -14.634 -17.041 16.102 1.00 54.12 107 PRO A N 1
ATOM 827 C CA . PRO A 1 107 ? -15.292 -16.683 17.340 1.00 54.12 107 PRO A CA 1
ATOM 828 C C . PRO A 1 107 ? -14.479 -15.558 17.978 1.00 54.12 107 PRO A C 1
ATOM 830 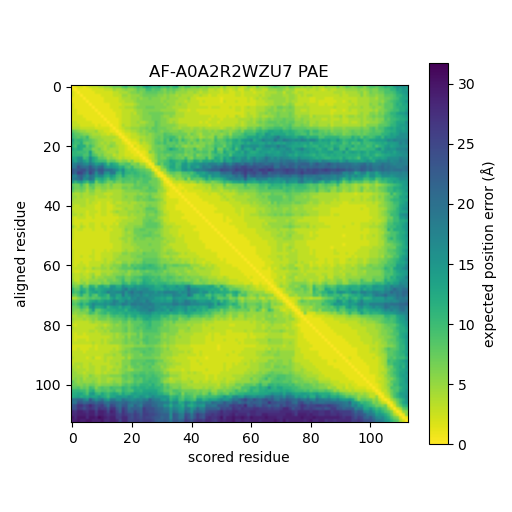O O . PRO A 1 107 ? -13.481 -15.800 18.654 1.00 54.12 107 PRO A O 1
ATOM 833 N N . PHE A 1 108 ? -14.904 -14.312 17.770 1.00 55.75 108 PHE A N 1
ATOM 834 C CA . PHE A 1 108 ? -14.583 -13.237 18.688 1.00 55.75 108 PHE A CA 1
ATOM 835 C C . PHE A 1 108 ? -15.201 -13.659 20.020 1.00 55.75 108 PHE A C 1
ATOM 837 O O . PHE A 1 108 ? -16.395 -13.470 20.253 1.00 55.75 108 PHE A O 1
ATOM 844 N N . CYS A 1 109 ? -14.412 -14.345 20.852 1.00 51.81 109 CYS A N 1
ATOM 845 C CA . CYS A 1 109 ? -14.758 -14.624 22.237 1.00 51.81 109 CYS A CA 1
ATOM 846 C C . CYS A 1 109 ? -15.246 -13.308 22.850 1.00 51.81 109 CYS A C 1
ATOM 848 O O . CYS A 1 109 ? -14.506 -12.327 22.880 1.00 51.81 109 CYS A O 1
ATOM 850 N N . GLY A 1 110 ? -16.530 -13.280 23.213 1.00 50.81 110 GLY A N 1
ATOM 851 C CA . GLY A 1 110 ? -17.257 -12.052 23.514 1.00 50.81 110 GLY A CA 1
ATOM 852 C C . GLY A 1 110 ? -16.760 -11.293 24.746 1.00 50.81 110 GLY A C 1
ATOM 853 O O . GLY A 1 110 ? -15.896 -11.754 25.489 1.00 50.81 110 GLY A O 1
ATOM 854 N N . PRO A 1 111 ? -17.440 -10.179 25.036 1.00 41.59 111 PRO A N 1
ATOM 855 C CA . PRO A 1 111 ? -18.133 -10.072 26.310 1.00 41.59 111 PRO A CA 1
ATOM 856 C C . PRO A 1 111 ? -19.634 -10.183 26.048 1.00 41.59 111 PRO A C 1
ATOM 858 O O . PRO A 1 111 ? -20.254 -9.320 25.429 1.00 41.59 111 PRO A O 1
ATOM 861 N N . GLN A 1 112 ? -20.244 -11.271 26.514 1.00 52.03 112 GLN A N 1
ATOM 862 C CA . GLN A 1 112 ? -21.640 -11.181 26.920 1.00 52.03 112 GLN A CA 1
ATOM 863 C C . GLN A 1 112 ? -21.639 -10.357 28.212 1.00 52.03 112 GLN A C 1
ATOM 865 O O . GLN A 1 112 ? -21.346 -10.913 29.270 1.00 52.03 112 GLN A O 1
ATOM 870 N N . LYS A 1 113 ? -22.014 -9.078 28.073 1.00 33.75 113 LYS A N 1
ATOM 871 C CA . LYS A 1 113 ? -22.132 -8.026 29.104 1.00 33.75 113 LYS A CA 1
ATOM 872 C C . LYS A 1 113 ? -20.849 -7.272 29.428 1.00 33.75 113 LYS A C 1
ATOM 874 O O . LYS A 1 113 ? -19.810 -7.919 29.667 1.00 33.75 113 LYS A O 1
#

Nearest PDB structures (foldseek):
  8uy0-assembly1_A  TM=9.166E-01  e=1.907E-07  synthetic construct
  8uxy-assembly1_A  TM=9.095E-01  e=6.010E-06  synthetic construct
  8w77-assembly1_A  TM=8.964E-01  e=8.544E-05  Homo sapiens
  8j46-assembly1_A 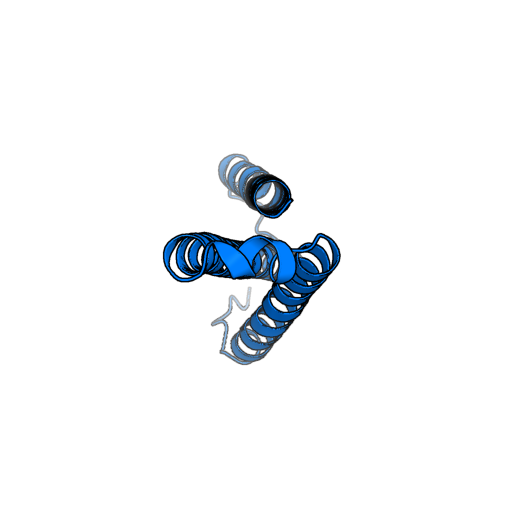 TM=8.964E-01  e=1.306E-04  Homo sapiens
  8j24-assembly1_D  TM=8.560E-01  e=8.050E-02  Homo sapiens

Mean predicted aligned error: 7.7 Å

Foldseek 3Di:
DLVVVLVVLVVQLCVLPVVVVVCCVVCVPDDDDPVRVLVSLLSNQLSVQLNVQSVVVVVVLVVCCVPPVPCSPVCDDPVNVVVSSVVSNVVSNVVSVVVSVVVVPPPPPDPPD

Secondary structure (DSSP, 8-state):
-HHHHHHHHHHHHHHHHHHHHHHHHH-TTSPPPHHHHHHHHHHHHHHHHHHHHHHHHHHHHHHHHHH-HHHHHHHS-HHHHHHHHHHHHHHHHHHHHHHHHHHTTS-------

pLDDT: mean 81.97, std 12.44, range [33.75, 94.38]

Sequence (113 aa):
FLLSNLATVDIAYACNTVPQMLVNLLSPAQPISFAGCVTQTFLYLTFGHTECLLLVVMSYDRYVAICLPLRYSTIMSWRVCVTLAVTCWTLGFLLTLVDIVLLLPLPFCGPQK

InterPro domains:
  IPR000276 G protein-coupled receptor, rhodopsin-like [PF00001] (1-103)
  IPR000276 G protein-coupled receptor, rhodopsin-like [PS00237] (50-66)
  IPR000725 Olfactory receptor [PR00245] (32-43)
  IPR000725 Olfactory receptor [PR00245] (69-81)
  IPR017452 GPCR, rhodopsin-like, 7TM [PS50262] (1-113)

Radius of gyration: 18.56 Å; Cα contacts (8 Å, |Δi|>4): 58; chains: 1; bounding box: 40×27×53 Å

Solvent-accessible surface area (backbone atoms only — not comparable to full-atom values): 6301 Å² total; per-residue (Å²): 108,69,69,56,52,45,52,52,41,51,52,52,43,46,64,62,48,50,59,51,54,48,47,50,70,77,38,79,85,66,79,76,50,70,69,56,48,53,53,49,53,47,51,50,45,23,37,51,42,23,45,54,43,48,51,50,52,53,52,47,50,54,50,43,46,71,78,36,58,90,52,32,71,76,63,67,34,73,66,47,54,50,52,50,51,52,49,27,50,54,48,13,47,52,52,35,50,52,50,48,64,56,51,68,76,44,81,73,78,72,74,90,120